Protein AF-A0A6V7KH14-F1 (afdb_monomer_lite)

Radius of gyration: 19.85 Å; chains: 1; bounding box: 34×28×73 Å

Organism: NCBI:txid1563983

Structure (mmCIF, N/CA/C/O backbone):
data_AF-A0A6V7KH14-F1
#
_entry.id   AF-A0A6V7KH14-F1
#
loop_
_atom_site.group_PDB
_atom_site.id
_atom_site.type_symbol
_atom_site.label_atom_id
_atom_site.label_alt_id
_atom_site.label_comp_id
_atom_site.label_asym_id
_atom_site.label_entity_id
_atom_site.label_seq_id
_atom_site.pdbx_PDB_ins_code
_atom_site.Cartn_x
_atom_site.Cartn_y
_atom_site.Cartn_z
_atom_site.occupancy
_atom_site.B_iso_or_equiv
_atom_site.auth_seq_id
_atom_site.auth_comp_id
_atom_site.auth_asym_id
_atom_site.auth_atom_id
_atom_site.pdbx_PDB_model_num
ATOM 1 N N . ALA A 1 1 ? -12.350 -2.284 -1.216 1.00 67.75 1 ALA A N 1
ATOM 2 C CA . ALA A 1 1 ? -11.517 -3.500 -1.332 1.00 67.75 1 ALA A CA 1
ATOM 3 C C . ALA A 1 1 ? -10.137 -3.323 -0.689 1.00 67.75 1 ALA A C 1
ATOM 5 O O . ALA A 1 1 ? -9.909 -3.883 0.372 1.00 67.75 1 ALA A O 1
ATOM 6 N N . LEU A 1 2 ? -9.244 -2.494 -1.246 1.00 74.12 2 LEU A N 1
ATOM 7 C CA . LEU A 1 2 ? -7.841 -2.404 -0.798 1.00 74.12 2 LEU A CA 1
ATOM 8 C C . 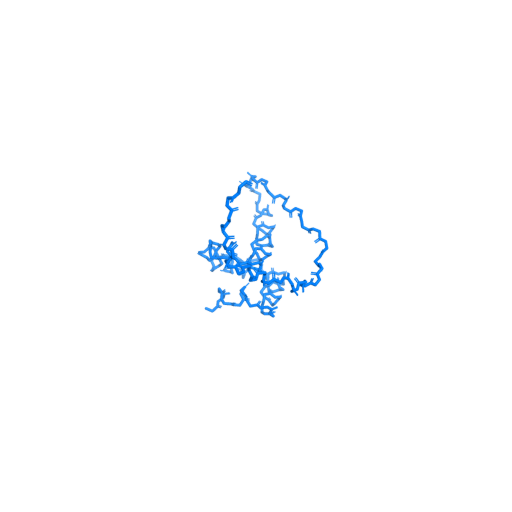LEU A 1 2 ? -7.684 -1.926 0.668 1.00 74.12 2 LEU A C 1
ATOM 10 O O . LEU A 1 2 ? -6.925 -2.513 1.428 1.00 74.12 2 LEU A O 1
ATOM 14 N N . ASN A 1 3 ? -8.510 -0.966 1.104 1.00 74.00 3 ASN A N 1
ATOM 15 C CA . ASN A 1 3 ? -8.613 -0.519 2.505 1.00 74.00 3 ASN A CA 1
ATOM 16 C C . ASN A 1 3 ? -8.949 -1.654 3.499 1.00 74.00 3 ASN A C 1
ATOM 18 O O . ASN A 1 3 ? -8.502 -1.628 4.639 1.00 74.00 3 ASN A O 1
ATOM 22 N N . VAL A 1 4 ? -9.727 -2.655 3.077 1.00 79.94 4 VAL A N 1
ATOM 23 C CA . VAL A 1 4 ? -10.098 -3.794 3.935 1.00 79.94 4 VAL A CA 1
ATOM 24 C C . VAL A 1 4 ? -8.904 -4.732 4.089 1.00 79.94 4 VAL A C 1
ATOM 26 O O . VAL A 1 4 ? -8.528 -5.056 5.208 1.00 79.94 4 VAL A O 1
ATOM 29 N N . MET A 1 5 ? -8.233 -5.067 2.982 1.00 83.06 5 MET A N 1
ATOM 30 C CA . MET A 1 5 ? -7.066 -5.962 2.988 1.00 83.06 5 MET A CA 1
ATOM 31 C C . MET A 1 5 ? -5.904 -5.422 3.831 1.00 83.06 5 MET A C 1
ATOM 33 O O . MET A 1 5 ? -5.158 -6.181 4.429 1.00 83.06 5 MET A O 1
ATOM 37 N N . MET A 1 6 ? -5.758 -4.101 3.909 1.00 80.19 6 MET A N 1
ATOM 38 C CA . MET A 1 6 ? -4.716 -3.456 4.711 1.00 80.19 6 MET A CA 1
ATOM 39 C C . MET A 1 6 ? -4.961 -3.493 6.221 1.00 80.19 6 MET A C 1
ATOM 41 O O . MET A 1 6 ? -4.031 -3.305 7.002 1.00 80.19 6 MET A O 1
ATOM 45 N N . LYS A 1 7 ? -6.220 -3.662 6.627 1.00 81.25 7 LYS A N 1
ATOM 46 C CA . LYS A 1 7 ? -6.636 -3.753 8.031 1.00 81.25 7 LYS A CA 1
ATOM 47 C C . LYS A 1 7 ? -6.779 -5.200 8.494 1.00 81.25 7 LYS A C 1
ATOM 49 O O . LYS A 1 7 ? -6.937 -5.436 9.686 1.00 81.25 7 LYS A O 1
ATOM 54 N N . ASP A 1 8 ? -6.751 -6.131 7.552 1.00 84.94 8 ASP A N 1
ATOM 55 C CA . ASP A 1 8 ? -6.927 -7.552 7.783 1.00 84.94 8 ASP A CA 1
ATOM 56 C C . ASP A 1 8 ? -5.649 -8.195 8.333 1.00 84.94 8 ASP A C 1
ATOM 58 O O . ASP A 1 8 ? -4.539 -7.880 7.900 1.00 84.94 8 ASP A O 1
ATOM 62 N N . GLN A 1 9 ? -5.812 -9.126 9.267 1.00 80.81 9 GLN A N 1
ATOM 63 C CA . GLN A 1 9 ? -4.719 -9.805 9.966 1.00 80.81 9 GLN A CA 1
ATOM 64 C C . GLN A 1 9 ? -3.876 -10.736 9.071 1.00 80.81 9 GLN A C 1
ATOM 66 O O . GLN A 1 9 ? -2.724 -11.001 9.402 1.00 80.81 9 GLN A O 1
ATOM 71 N N . TYR A 1 10 ? -4.393 -11.170 7.915 1.00 82.06 10 TYR A N 1
ATOM 72 C CA . TYR A 1 10 ? -3.688 -12.034 6.961 1.00 82.06 10 TYR A CA 1
ATOM 73 C C . TYR A 1 10 ? -3.368 -11.305 5.652 1.00 82.06 10 TYR A C 1
ATOM 75 O O . TYR A 1 10 ? -2.248 -11.374 5.142 1.00 82.06 10 TYR A O 1
ATOM 83 N N . ALA A 1 11 ? -4.322 -10.548 5.109 1.00 84.56 11 ALA A N 1
ATOM 84 C CA . ALA A 1 11 ? -4.147 -9.881 3.824 1.00 84.56 11 ALA A CA 1
ATOM 85 C C . ALA A 1 11 ? -3.154 -8.705 3.887 1.00 84.56 11 ALA A C 1
ATOM 87 O O . ALA A 1 11 ? -2.604 -8.325 2.850 1.00 84.56 11 ALA A O 1
ATOM 88 N N . ASN A 1 12 ? -2.840 -8.175 5.077 1.00 83.94 12 ASN A N 1
ATOM 89 C CA . ASN A 1 12 ? -1.817 -7.136 5.224 1.00 8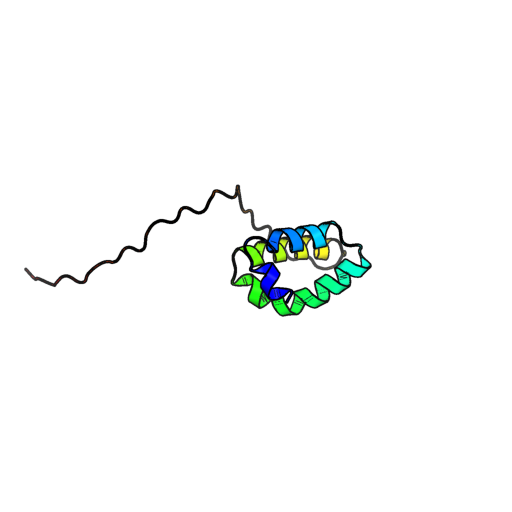3.94 12 ASN A CA 1
ATOM 90 C C . ASN A 1 12 ? -0.439 -7.607 4.722 1.00 83.94 12 ASN A C 1
ATOM 92 O O . ASN A 1 12 ? 0.287 -6.817 4.116 1.00 83.94 12 ASN A O 1
ATOM 96 N N . TYR A 1 13 ? -0.104 -8.890 4.890 1.00 87.56 13 TYR A N 1
ATOM 97 C CA . TYR A 1 13 ? 1.151 -9.461 4.398 1.00 87.56 13 TYR A CA 1
ATOM 98 C C . TYR A 1 13 ? 1.173 -9.541 2.871 1.00 87.56 13 TYR A C 1
ATOM 100 O O . TYR A 1 13 ? 2.192 -9.242 2.247 1.00 87.56 13 TYR A O 1
ATOM 108 N N . VAL A 1 14 ? 0.031 -9.863 2.256 1.00 87.56 14 VAL A N 1
ATOM 109 C CA . VAL A 1 14 ? -0.118 -9.888 0.794 1.00 87.56 14 VAL A CA 1
ATOM 110 C C . VAL A 1 14 ? 0.063 -8.485 0.226 1.00 87.56 14 VAL A C 1
ATOM 112 O O . VAL A 1 14 ? 0.832 -8.305 -0.712 1.00 87.56 14 VAL A O 1
ATOM 115 N N . VAL A 1 15 ? -0.562 -7.469 0.831 1.00 84.44 15 VAL A N 1
ATOM 116 C CA . VAL A 1 15 ? -0.416 -6.072 0.390 1.00 84.44 15 VAL A CA 1
ATOM 117 C C . VAL A 1 15 ? 1.039 -5.610 0.506 1.00 84.44 15 VAL A C 1
ATOM 119 O O . VAL A 1 15 ? 1.567 -5.001 -0.424 1.00 84.44 15 VAL A O 1
ATOM 122 N N . GLN A 1 16 ? 1.718 -5.941 1.606 1.00 83.69 16 GLN A N 1
ATOM 123 C CA . GLN A 1 16 ? 3.141 -5.640 1.770 1.00 83.69 16 GLN A CA 1
ATOM 124 C C . GLN A 1 16 ? 4.002 -6.327 0.709 1.00 83.69 16 GLN A C 1
ATOM 126 O O . GLN A 1 16 ? 4.871 -5.679 0.122 1.00 83.69 16 GLN A O 1
ATOM 131 N N . LYS A 1 17 ? 3.756 -7.616 0.435 1.00 87.38 17 LYS A N 1
ATOM 132 C CA . LYS A 1 17 ? 4.516 -8.356 -0.573 1.00 87.38 17 LYS A CA 1
ATOM 133 C C . LYS A 1 17 ? 4.247 -7.826 -1.975 1.00 87.38 17 LYS A C 1
ATOM 135 O O . LYS A 1 17 ? 5.198 -7.657 -2.726 1.00 87.38 17 LYS A O 1
ATOM 140 N N . MET A 1 18 ? 3.002 -7.470 -2.296 1.00 86.00 18 MET A N 1
ATOM 141 C CA . MET A 1 18 ? 2.647 -6.813 -3.557 1.00 86.00 18 MET A CA 1
ATOM 142 C C . MET A 1 18 ? 3.418 -5.508 -3.747 1.00 86.00 18 MET A C 1
ATOM 144 O O . MET A 1 18 ? 3.901 -5.249 -4.836 1.00 86.00 18 MET A O 1
ATOM 148 N N . LEU A 1 19 ? 3.590 -4.702 -2.700 1.00 83.75 19 LEU A N 1
ATOM 149 C CA . LEU A 1 19 ? 4.395 -3.477 -2.760 1.00 83.75 19 LEU A CA 1
ATOM 150 C C . LEU A 1 19 ? 5.888 -3.730 -3.021 1.00 83.75 19 LEU A C 1
ATOM 152 O O . LEU A 1 19 ? 6.542 -2.941 -3.710 1.00 83.75 19 LEU A O 1
ATOM 156 N N . ASP A 1 20 ? 6.401 -4.828 -2.472 1.00 84.75 20 ASP A N 1
ATOM 157 C CA . ASP A 1 20 ? 7.788 -5.273 -2.594 1.00 84.75 20 ASP A CA 1
ATOM 158 C C . ASP A 1 20 ? 8.097 -5.785 -4.012 1.00 84.75 20 ASP A C 1
ATOM 160 O O . ASP A 1 20 ? 9.080 -5.355 -4.612 1.00 84.75 20 ASP A O 1
ATOM 164 N N . VAL A 1 21 ? 7.212 -6.622 -4.571 1.00 87.25 21 VAL A N 1
ATOM 165 C CA . VAL A 1 21 ? 7.392 -7.256 -5.892 1.00 87.25 21 VAL A CA 1
ATOM 166 C C . VAL A 1 21 ? 6.811 -6.456 -7.059 1.00 87.25 21 VAL A C 1
ATOM 168 O O . VAL A 1 21 ? 7.118 -6.762 -8.206 1.00 87.25 21 VAL A O 1
ATOM 171 N N . ALA A 1 22 ? 5.968 -5.449 -6.804 1.00 85.69 22 ALA A N 1
ATOM 172 C CA . ALA A 1 22 ? 5.371 -4.646 -7.868 1.00 85.69 22 ALA A CA 1
ATOM 173 C C . ALA A 1 22 ? 6.422 -3.832 -8.627 1.00 85.69 22 ALA A C 1
ATOM 175 O O . ALA A 1 22 ? 7.262 -3.142 -8.037 1.00 85.69 22 ALA A O 1
ATOM 176 N N . GLU A 1 23 ? 6.277 -3.833 -9.949 1.00 88.69 23 GLU A N 1
ATOM 177 C CA . GLU A 1 23 ? 7.039 -2.981 -10.852 1.00 88.69 23 GLU A CA 1
ATOM 178 C C . GLU A 1 23 ? 6.779 -1.489 -10.594 1.00 88.69 23 GLU A C 1
ATOM 180 O O . GLU A 1 23 ? 5.701 -1.112 -10.120 1.00 88.69 23 GLU A O 1
ATOM 185 N N . PRO A 1 24 ? 7.722 -0.593 -10.938 1.00 83.31 24 PRO A N 1
ATOM 186 C CA . PRO A 1 24 ? 7.596 0.844 -10.679 1.00 83.31 24 PRO A CA 1
ATOM 187 C C . PRO A 1 24 ? 6.310 1.473 -11.248 1.00 83.31 24 PRO A C 1
ATOM 189 O O . PRO A 1 24 ? 5.709 2.324 -10.588 1.00 83.31 24 PRO A O 1
ATOM 192 N N . GLY A 1 25 ? 5.838 1.026 -12.418 1.00 86.25 25 GLY A N 1
ATOM 193 C CA . GLY A 1 25 ? 4.572 1.488 -13.001 1.00 86.25 25 GLY A CA 1
ATOM 194 C C . GLY A 1 25 ? 3.351 1.091 -12.164 1.00 86.25 25 GLY A C 1
ATOM 195 O O . GLY A 1 25 ? 2.526 1.935 -11.810 1.00 86.25 25 GLY A O 1
ATOM 196 N N . GLN A 1 26 ? 3.270 -0.181 -11.766 1.00 86.69 26 GLN A N 1
ATOM 197 C CA . GLN A 1 26 ? 2.187 -0.696 -10.923 1.00 86.69 26 GLN A CA 1
ATOM 198 C C . GLN A 1 26 ? 2.236 -0.116 -9.508 1.00 86.69 26 GLN A C 1
ATOM 200 O O . GLN A 1 26 ? 1.201 0.243 -8.945 1.00 86.69 26 GLN A O 1
ATOM 205 N N 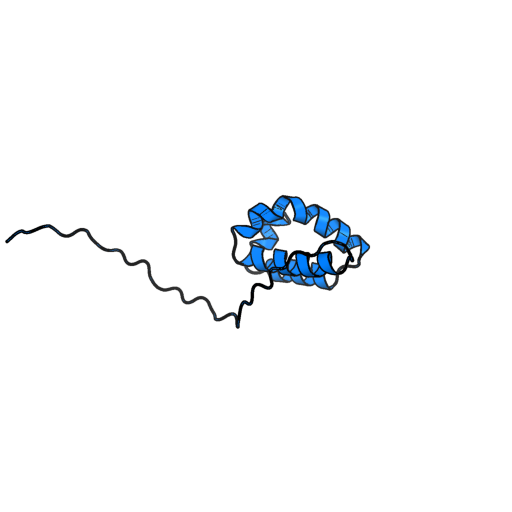. ARG A 1 27 ? 3.438 0.048 -8.948 1.00 83.94 27 ARG A N 1
ATOM 206 C CA . ARG A 1 27 ? 3.658 0.668 -7.640 1.00 83.94 27 ARG A CA 1
ATOM 207 C C . ARG A 1 27 ? 3.085 2.082 -7.600 1.00 83.94 27 ARG A C 1
ATOM 209 O O . ARG A 1 27 ? 2.431 2.432 -6.622 1.00 83.94 27 ARG A O 1
ATOM 216 N N . LYS A 1 28 ? 3.253 2.868 -8.669 1.00 83.75 28 LYS A N 1
ATOM 217 C CA . LYS A 1 28 ? 2.686 4.221 -8.780 1.00 83.75 28 LYS A CA 1
ATOM 218 C C . LYS A 1 28 ? 1.153 4.208 -8.747 1.00 83.75 28 LYS A C 1
ATOM 220 O O . LYS A 1 28 ? 0.548 5.015 -8.041 1.00 83.75 28 LYS A O 1
ATOM 225 N N . VAL A 1 29 ? 0.523 3.259 -9.444 1.00 86.81 29 VAL A N 1
ATOM 226 C CA . VAL A 1 29 ? -0.940 3.065 -9.413 1.00 86.81 29 VAL A CA 1
ATOM 227 C C . VAL A 1 29 ? -1.409 2.653 -8.017 1.00 86.81 29 VAL A C 1
ATOM 229 O O . VAL A 1 29 ? -2.386 3.199 -7.502 1.00 86.81 29 VAL A O 1
ATOM 232 N N . LEU A 1 30 ? -0.694 1.724 -7.376 1.00 84.62 30 LEU A N 1
ATOM 233 C CA . LEU A 1 30 ? -1.003 1.276 -6.022 1.00 84.62 30 LEU A CA 1
ATOM 234 C C . LEU A 1 30 ? -0.905 2.441 -5.038 1.00 84.62 30 LEU A C 1
ATOM 236 O O . LEU A 1 30 ? -1.850 2.704 -4.307 1.00 84.62 30 LEU A O 1
ATOM 240 N N . MET A 1 31 ? 0.180 3.212 -5.087 1.00 82.50 31 MET A N 1
ATOM 241 C CA . MET A 1 31 ? 0.349 4.415 -4.275 1.00 82.50 31 MET A CA 1
ATOM 242 C C . MET A 1 31 ? -0.814 5.389 -4.440 1.00 82.50 31 MET A C 1
ATOM 244 O O . MET A 1 31 ? -1.338 5.869 -3.439 1.00 82.50 31 MET A O 1
ATOM 248 N N . HIS A 1 32 ? -1.258 5.645 -5.673 1.00 86.31 32 HIS A N 1
ATOM 249 C CA . HIS A 1 32 ? -2.388 6.536 -5.928 1.00 86.31 32 HIS A CA 1
ATOM 250 C C . HIS A 1 32 ? -3.686 6.023 -5.284 1.00 86.31 32 HIS A C 1
ATOM 252 O O . HIS A 1 32 ? -4.423 6.803 -4.687 1.00 86.31 32 HIS A O 1
ATOM 258 N N . LYS A 1 33 ? -3.930 4.706 -5.322 1.00 84.19 33 LYS A N 1
ATOM 259 C CA . LYS A 1 33 ? -5.084 4.084 -4.653 1.00 84.19 33 LYS A CA 1
ATOM 260 C C . LYS A 1 33 ? -4.973 4.089 -3.129 1.00 84.19 33 LYS A C 1
ATOM 262 O O . LYS A 1 33 ? -5.987 4.175 -2.449 1.00 84.19 33 LYS A O 1
ATOM 267 N N . ILE A 1 34 ? -3.765 3.989 -2.582 1.00 83.62 34 ILE A N 1
ATOM 268 C CA . ILE A 1 34 ? -3.523 3.936 -1.134 1.00 83.62 34 ILE A CA 1
ATOM 269 C C . ILE A 1 34 ? -3.562 5.335 -0.509 1.00 83.62 34 ILE A C 1
ATOM 271 O O . ILE A 1 34 ? -4.020 5.484 0.624 1.00 83.62 34 ILE A O 1
ATOM 275 N N . ARG A 1 35 ? -3.142 6.365 -1.255 1.00 83.56 35 ARG A N 1
ATOM 276 C CA . ARG A 1 35 ? -3.055 7.764 -0.813 1.00 83.56 35 ARG A CA 1
ATOM 277 C C . ARG A 1 35 ? -4.299 8.288 -0.070 1.00 83.56 35 ARG A C 1
ATOM 279 O O . ARG A 1 35 ? -4.134 8.772 1.050 1.00 83.56 35 ARG A O 1
ATOM 286 N N . PRO A 1 36 ? -5.533 8.154 -0.598 1.00 87.00 36 PRO A N 1
ATOM 287 C CA . PRO A 1 36 ? -6.739 8.610 0.103 1.00 87.00 36 PRO A CA 1
ATOM 288 C C . PRO A 1 36 ? -7.073 7.790 1.361 1.00 87.00 36 PRO A C 1
ATOM 290 O O . PRO A 1 36 ? -7.849 8.231 2.205 1.00 87.00 36 PRO A O 1
ATOM 293 N N . HIS A 1 37 ? -6.491 6.599 1.520 1.00 84.19 37 HIS A N 1
ATOM 294 C CA . HIS A 1 37 ? -6.750 5.705 2.648 1.00 84.19 37 HIS A CA 1
ATOM 295 C C . HIS A 1 37 ? -5.731 5.837 3.790 1.00 84.19 37 HIS A C 1
ATOM 297 O O . HIS A 1 37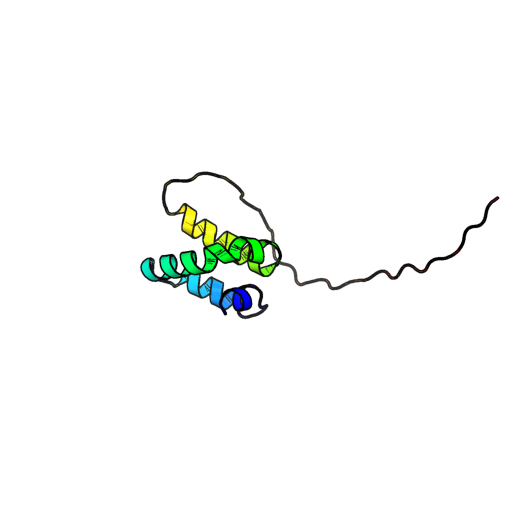 ? -5.999 5.331 4.880 1.00 84.19 37 HIS A O 1
ATOM 303 N N . LEU A 1 38 ? -4.620 6.568 3.612 1.00 82.50 38 LEU A N 1
ATOM 304 C CA . LEU A 1 38 ? -3.654 6.866 4.684 1.00 82.50 38 LEU A CA 1
ATOM 305 C C . LEU A 1 38 ? -4.283 7.339 6.010 1.00 82.50 38 LEU A C 1
ATOM 307 O O . LEU A 1 38 ? -3.949 6.759 7.046 1.00 82.50 38 LEU A O 1
ATOM 311 N N . PRO A 1 39 ? -5.196 8.333 6.042 1.00 84.94 39 PRO A N 1
ATOM 312 C CA . PRO A 1 39 ? -5.787 8.789 7.303 1.00 84.94 39 PRO A CA 1
ATOM 313 C C . PRO A 1 39 ? -6.606 7.695 7.998 1.00 84.94 39 PRO A C 1
ATOM 315 O O . PRO A 1 39 ? -6.648 7.637 9.225 1.00 84.94 39 PRO A O 1
ATOM 318 N N . SER A 1 40 ? -7.208 6.786 7.227 1.00 84.25 40 SER A N 1
ATOM 319 C CA . SER A 1 40 ? -7.880 5.612 7.783 1.00 84.25 40 SER A CA 1
ATOM 320 C C . SER A 1 40 ? -6.878 4.612 8.348 1.00 84.25 40 SER A C 1
ATOM 322 O O . SER A 1 40 ? -7.101 4.107 9.438 1.00 84.25 40 SER A O 1
ATOM 324 N N . LEU A 1 41 ? -5.771 4.348 7.647 1.00 82.31 41 LEU A N 1
ATOM 325 C CA . LEU A 1 41 ? -4.740 3.383 8.046 1.00 82.31 41 LEU A CA 1
ATOM 326 C C . LEU A 1 41 ? -4.011 3.777 9.335 1.00 82.31 41 LEU A C 1
ATOM 328 O O . LEU A 1 41 ? -3.666 2.899 10.118 1.00 82.31 41 LEU A O 1
ATOM 332 N N . ARG A 1 42 ? -3.844 5.079 9.606 1.00 83.62 42 ARG A N 1
ATOM 333 C CA . ARG A 1 42 ? -3.222 5.578 10.849 1.00 83.62 42 ARG A CA 1
ATOM 334 C C . ARG A 1 42 ? -3.949 5.133 12.123 1.00 83.62 42 ARG A C 1
ATOM 336 O O . ARG A 1 42 ? -3.313 5.041 13.170 1.00 83.62 42 ARG A O 1
ATOM 343 N N . LYS A 1 43 ? -5.253 4.848 12.031 1.00 84.81 43 LYS A N 1
ATOM 344 C CA . LYS A 1 43 ? -6.085 4.382 13.153 1.00 84.81 43 LYS A CA 1
ATOM 345 C C . LYS A 1 43 ? -5.954 2.879 13.438 1.00 84.81 43 LYS A C 1
ATOM 347 O O . LYS A 1 43 ? -6.467 2.429 14.452 1.00 84.81 43 LYS A O 1
ATOM 352 N N . TYR A 1 44 ? -5.293 2.109 12.570 1.00 81.75 44 TYR A N 1
ATOM 353 C CA . TYR A 1 44 ? -5.179 0.653 12.695 1.00 81.75 44 TYR A CA 1
ATOM 354 C C . TYR A 1 44 ? -3.720 0.241 12.849 1.00 81.75 44 TYR A C 1
ATOM 356 O O . TYR A 1 44 ? -2.855 0.715 12.112 1.00 81.75 44 TYR A O 1
ATOM 364 N N . THR A 1 45 ? -3.459 -0.698 13.757 1.00 82.00 45 THR A N 1
ATOM 365 C CA . THR A 1 45 ? -2.115 -1.222 14.037 1.00 82.00 45 THR A CA 1
ATOM 366 C C . THR A 1 45 ? -1.438 -1.742 12.765 1.00 82.00 45 THR A C 1
ATOM 368 O O . THR A 1 45 ? -0.356 -1.283 12.412 1.00 82.00 45 THR A O 1
ATOM 371 N N . TYR A 1 46 ? -2.125 -2.595 11.996 1.00 81.69 46 TYR A N 1
ATOM 372 C CA . TYR A 1 46 ? -1.607 -3.150 10.736 1.00 81.69 46 TYR A CA 1
ATOM 373 C C . TYR A 1 46 ? -1.454 -2.100 9.627 1.00 81.69 46 TYR A C 1
ATOM 375 O O . TYR A 1 46 ? -0.517 -2.150 8.828 1.00 81.69 46 TYR A O 1
ATOM 383 N N . GLY A 1 47 ? -2.337 -1.098 9.614 1.00 82.62 47 GLY A N 1
ATOM 384 C CA . GLY A 1 47 ? -2.303 -0.024 8.628 1.00 82.62 47 GLY A CA 1
ATOM 385 C C . GLY A 1 47 ? -1.041 0.833 8.731 1.00 82.62 47 GLY A C 1
ATOM 386 O O . GLY A 1 47 ? -0.494 1.233 7.702 1.00 82.62 47 GLY A O 1
ATOM 387 N N . LYS A 1 48 ? -0.528 1.055 9.951 1.00 83.44 48 LYS A N 1
ATOM 388 C CA . LYS A 1 48 ? 0.725 1.793 10.179 1.00 83.44 48 LYS A CA 1
ATOM 389 C C . LYS A 1 48 ? 1.923 1.139 9.487 1.00 83.44 48 LYS A C 1
ATOM 391 O O . LYS A 1 48 ? 2.697 1.845 8.847 1.00 83.44 48 LYS A O 1
ATOM 396 N N . HIS A 1 49 ? 2.046 -0.188 9.530 1.00 84.25 49 HIS A N 1
ATOM 397 C CA . HIS A 1 49 ? 3.150 -0.892 8.863 1.00 84.25 49 HIS A CA 1
ATOM 398 C C . HIS A 1 49 ? 3.133 -0.694 7.345 1.00 84.25 49 HIS A C 1
ATOM 400 O O . HIS A 1 49 ? 4.179 -0.495 6.722 1.00 84.25 49 HIS A O 1
ATOM 406 N N . ILE A 1 50 ? 1.940 -0.684 6.748 1.00 84.44 50 ILE A N 1
ATOM 407 C CA . ILE A 1 50 ? 1.793 -0.452 5.312 1.00 84.44 50 ILE A CA 1
ATOM 408 C C . ILE A 1 50 ? 2.168 0.986 4.946 1.00 84.44 50 ILE A C 1
ATOM 410 O O . ILE A 1 50 ? 2.844 1.180 3.938 1.00 84.44 50 ILE A O 1
ATOM 414 N N . ILE A 1 51 ? 1.802 1.976 5.772 1.00 84.69 51 ILE A N 1
ATOM 415 C CA . ILE A 1 51 ? 2.208 3.378 5.574 1.00 84.69 51 ILE A CA 1
ATOM 416 C C . ILE A 1 51 ? 3.735 3.497 5.555 1.00 84.69 51 ILE A C 1
ATOM 418 O O . ILE A 1 51 ? 4.274 4.019 4.587 1.00 84.69 51 ILE A O 1
ATOM 422 N N . VAL A 1 52 ? 4.432 2.949 6.555 1.00 83.31 52 VAL A N 1
ATOM 423 C CA . VAL A 1 52 ? 5.904 3.028 6.646 1.00 83.31 52 VAL A CA 1
ATOM 424 C C . VAL A 1 52 ? 6.571 2.409 5.417 1.00 83.31 52 VAL A C 1
ATOM 426 O O . VAL A 1 52 ? 7.504 2.975 4.842 1.00 83.31 52 VAL A O 1
ATOM 429 N N . LYS A 1 53 ? 6.073 1.250 4.967 1.00 81.62 53 LYS A N 1
ATOM 430 C CA . LYS A 1 53 ? 6.574 0.600 3.752 1.00 81.62 53 LYS A CA 1
ATOM 431 C C . LYS A 1 53 ? 6.350 1.496 2.527 1.00 81.62 53 LYS A C 1
ATOM 433 O O . LYS A 1 53 ? 7.261 1.654 1.718 1.00 81.62 53 LYS A O 1
ATOM 438 N N . LEU A 1 54 ? 5.171 2.112 2.415 1.00 81.50 54 LEU A N 1
ATOM 439 C CA . LEU A 1 54 ? 4.823 3.045 1.341 1.00 81.50 54 LEU A CA 1
AT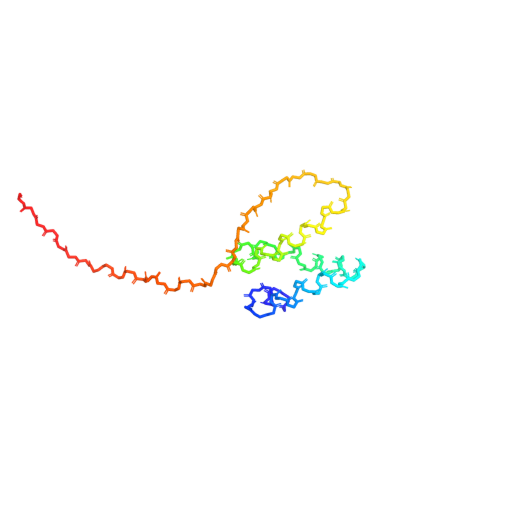OM 440 C C . LEU A 1 54 ? 5.736 4.281 1.332 1.00 81.50 54 LEU A C 1
ATOM 442 O O . LEU A 1 54 ? 6.231 4.665 0.274 1.00 81.50 54 LEU A O 1
ATOM 446 N N . GLU A 1 55 ? 5.979 4.875 2.502 1.00 80.44 55 GLU A N 1
ATOM 447 C CA . GLU A 1 55 ? 6.834 6.052 2.683 1.00 80.44 55 GLU A CA 1
ATOM 448 C C . GLU A 1 55 ? 8.283 5.753 2.303 1.00 80.44 55 GLU A C 1
ATOM 450 O O . GLU A 1 55 ? 8.897 6.530 1.574 1.00 80.44 55 GLU A O 1
ATOM 455 N N . LYS A 1 56 ? 8.805 4.575 2.668 1.00 80.06 56 LYS A N 1
ATOM 456 C CA . LYS A 1 56 ? 10.144 4.130 2.253 1.00 80.06 56 LYS A CA 1
ATOM 457 C C . LYS A 1 56 ? 10.297 4.078 0.727 1.00 80.06 56 LYS A C 1
ATOM 459 O O . LYS A 1 56 ? 11.363 4.398 0.203 1.00 80.06 56 LYS A O 1
ATOM 464 N N . PHE A 1 57 ? 9.241 3.704 0.004 1.00 74.94 57 PHE A N 1
ATOM 465 C CA . PHE A 1 57 ? 9.243 3.744 -1.460 1.00 74.94 57 PHE A CA 1
ATOM 466 C C . PHE A 1 57 ? 9.067 5.161 -2.024 1.00 74.94 57 PHE A C 1
ATOM 468 O O . PHE A 1 57 ? 9.613 5.447 -3.086 1.00 74.94 57 PHE A O 1
ATOM 475 N N . PHE A 1 58 ? 8.345 6.044 -1.327 1.00 69.75 58 PHE A N 1
ATOM 476 C CA . PHE A 1 58 ? 8.174 7.454 -1.703 1.00 69.75 58 PHE A CA 1
ATOM 477 C C . PHE A 1 58 ? 9.488 8.241 -1.587 1.00 69.75 58 PHE A C 1
ATOM 479 O O . PHE A 1 58 ? 9.829 8.987 -2.497 1.00 69.75 58 PHE A O 1
ATOM 486 N N . VAL A 1 59 ? 10.254 8.026 -0.509 1.00 61.66 59 VAL A N 1
ATOM 487 C CA . VAL A 1 59 ? 11.536 8.711 -0.230 1.00 61.66 59 VAL A CA 1
ATOM 488 C C . VAL A 1 59 ? 12.621 8.376 -1.258 1.00 61.66 59 VAL A C 1
ATOM 490 O O . VAL A 1 59 ? 13.535 9.163 -1.481 1.00 61.66 59 VAL A O 1
ATOM 493 N N . LYS A 1 60 ? 12.511 7.236 -1.950 1.00 56.75 60 LYS A N 1
ATOM 494 C CA . LYS A 1 60 ? 13.425 6.887 -3.046 1.00 56.75 60 LYS A CA 1
ATOM 495 C C . LYS A 1 60 ? 13.247 7.783 -4.289 1.00 56.75 60 LYS A C 1
ATOM 497 O O . LYS A 1 60 ? 14.066 7.714 -5.201 1.00 56.75 60 LYS A O 1
ATOM 502 N N . ILE A 1 61 ? 12.219 8.637 -4.320 1.00 55.84 61 ILE A N 1
ATOM 503 C CA . ILE A 1 61 ? 12.086 9.749 -5.267 1.00 55.84 61 ILE A CA 1
ATOM 504 C C . ILE A 1 61 ? 12.772 10.970 -4.616 1.00 55.84 61 ILE A C 1
ATOM 506 O O . ILE A 1 61 ? 12.272 11.459 -3.602 1.00 55.84 61 ILE A O 1
ATOM 510 N N . PRO A 1 62 ? 13.920 11.454 -5.128 1.00 44.72 62 PRO A N 1
ATOM 511 C CA . PRO A 1 62 ? 14.682 12.513 -4.470 1.00 44.72 62 PRO A CA 1
ATOM 512 C C . PRO A 1 62 ? 13.884 13.821 -4.522 1.00 44.72 62 PRO A C 1
ATOM 514 O O . PRO A 1 62 ? 13.691 14.378 -5.600 1.00 44.72 62 PRO A O 1
ATOM 517 N N . GLY A 1 63 ? 13.386 14.304 -3.377 1.00 50.97 63 GLY A N 1
ATOM 518 C CA . GLY A 1 63 ? 12.716 15.608 -3.355 1.00 50.97 63 GLY A CA 1
ATOM 519 C C . GLY A 1 63 ? 11.918 16.033 -2.125 1.00 50.97 63 GLY A C 1
ATOM 520 O O . GLY A 1 63 ? 11.436 17.157 -2.146 1.00 50.97 63 GLY A O 1
ATOM 521 N N . ASN A 1 64 ? 11.742 15.234 -1.062 1.00 44.06 64 ASN A N 1
ATOM 522 C CA . ASN A 1 64 ? 11.060 15.769 0.126 1.00 44.06 64 ASN A CA 1
ATOM 523 C C . ASN A 1 64 ? 11.510 15.122 1.442 1.00 44.06 64 ASN A C 1
ATOM 525 O O . ASN A 1 64 ? 11.055 14.048 1.833 1.00 44.06 64 ASN A O 1
ATOM 529 N N . THR A 1 65 ? 12.418 15.813 2.123 1.00 58.56 65 THR A N 1
ATOM 530 C CA . THR A 1 65 ? 12.896 15.527 3.474 1.00 58.56 65 THR A CA 1
ATOM 531 C C . THR A 1 65 ? 11.818 15.902 4.486 1.00 58.56 65 THR A C 1
ATOM 533 O O . THR A 1 65 ? 11.465 17.071 4.605 1.00 58.56 65 THR A O 1
ATOM 536 N N . SER A 1 66 ? 11.312 14.932 5.245 1.00 45.12 66 SER A N 1
ATOM 537 C CA . SER A 1 66 ? 10.812 15.143 6.610 1.00 45.12 66 SER A CA 1
ATOM 538 C C . SER A 1 66 ? 10.805 13.806 7.341 1.00 45.12 66 SER A C 1
ATOM 540 O O . SER A 1 66 ? 10.080 12.875 7.005 1.00 45.12 66 SER A O 1
ATOM 542 N N . SER A 1 67 ? 11.705 13.727 8.306 1.00 63.69 67 SER A N 1
ATOM 543 C CA . SER A 1 67 ? 12.027 12.607 9.171 1.00 63.69 67 SER A CA 1
ATOM 544 C C . SER A 1 67 ? 10.826 12.124 9.987 1.00 63.69 67 SER A C 1
ATOM 546 O O . SER A 1 67 ? 10.168 12.919 10.651 1.00 63.69 67 SER A O 1
ATOM 548 N N . SER A 1 68 ? 10.610 10.810 10.043 1.00 51.47 68 SER A N 1
ATOM 549 C CA . SER A 1 68 ? 10.134 10.153 11.266 1.00 51.47 68 SER A CA 1
ATOM 550 C C . SER A 1 68 ? 10.486 8.667 11.203 1.00 51.47 68 SER A C 1
ATOM 552 O O . SER A 1 68 ? 9.701 7.817 10.788 1.00 51.47 68 SER A O 1
ATOM 554 N N . GLY A 1 69 ? 11.738 8.364 11.551 1.00 48.59 69 GLY A N 1
ATOM 555 C CA . GLY A 1 69 ? 12.165 7.008 11.867 1.00 48.59 69 GLY A CA 1
ATOM 556 C C . GLY A 1 69 ? 11.511 6.588 13.177 1.00 48.59 69 GLY A C 1
ATOM 557 O O . GLY A 1 69 ? 12.070 6.806 14.243 1.00 48.59 69 GLY A O 1
ATOM 558 N N . GLY A 1 70 ? 10.303 6.034 13.089 1.00 48.16 70 GLY A N 1
ATOM 559 C CA . GLY A 1 70 ? 9.679 5.313 14.190 1.00 48.16 70 GLY A CA 1
ATOM 560 C C . GLY A 1 70 ? 10.346 3.953 14.329 1.00 48.16 70 GLY A C 1
ATOM 561 O O . GLY A 1 70 ? 9.949 2.995 13.667 1.00 48.16 70 GLY A O 1
ATOM 562 N N . GLU A 1 71 ? 11.386 3.906 15.154 1.00 49.00 71 GLU A N 1
ATOM 563 C CA . GLU A 1 71 ? 11.915 2.690 15.760 1.00 49.00 71 GLU A CA 1
ATOM 564 C C . GLU A 1 71 ? 10.755 1.910 16.397 1.00 49.00 71 GLU A C 1
ATOM 566 O O . GLU A 1 71 ? 10.114 2.370 17.337 1.00 49.00 71 GLU A O 1
ATOM 571 N N . HIS A 1 72 ? 10.450 0.732 15.861 1.00 49.12 72 HIS A N 1
ATOM 572 C CA . HIS A 1 72 ? 9.624 -0.245 16.554 1.00 49.12 72 HIS A CA 1
ATOM 573 C C . HIS A 1 72 ? 10.399 -1.557 16.566 1.00 49.12 72 HIS A C 1
ATOM 575 O O . HIS A 1 72 ? 10.651 -2.150 15.516 1.00 49.12 72 HIS A O 1
ATOM 581 N N . GLY A 1 73 ? 10.829 -1.928 17.774 1.00 49.50 73 GLY A N 1
ATOM 582 C CA . GLY A 1 73 ? 11.571 -3.143 18.090 1.00 49.50 73 GLY A CA 1
ATOM 583 C C . GLY A 1 73 ? 10.795 -4.442 17.818 1.00 49.50 73 GLY A C 1
ATOM 584 O O . GLY A 1 73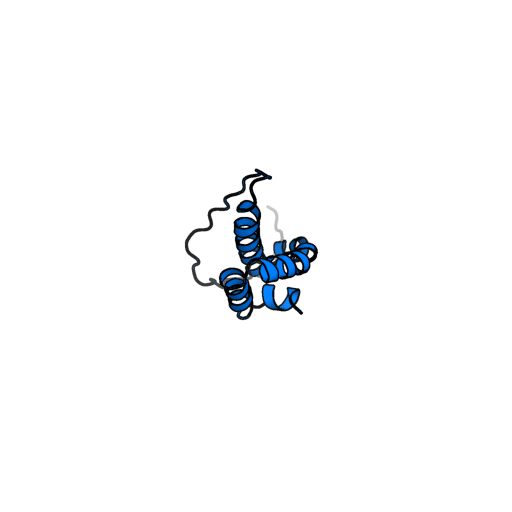 ? 9.761 -4.430 17.143 1.00 49.50 73 GLY A O 1
ATOM 585 N N . PRO A 1 74 ? 11.305 -5.591 18.302 1.00 54.56 74 PRO A N 1
ATOM 586 C CA . PRO A 1 74 ? 10.807 -6.902 17.912 1.00 54.56 74 PRO A CA 1
ATOM 587 C C . PRO A 1 74 ? 9.340 -7.095 18.307 1.00 54.56 74 PRO A C 1
ATOM 589 O O . PRO A 1 74 ? 8.916 -6.832 19.430 1.00 54.56 74 PRO A O 1
ATOM 592 N N . ILE A 1 75 ? 8.576 -7.564 17.326 1.00 55.53 75 ILE A N 1
ATOM 593 C CA . ILE A 1 75 ? 7.135 -7.781 17.366 1.00 55.53 75 ILE A CA 1
ATOM 594 C C . ILE A 1 75 ? 6.882 -9.028 18.225 1.00 55.53 75 ILE A C 1
ATOM 596 O O . ILE A 1 75 ? 6.934 -10.152 17.731 1.00 55.53 75 ILE A O 1
ATOM 600 N N . GLY A 1 76 ? 6.685 -8.840 19.530 1.00 51.75 76 GLY A N 1
ATOM 601 C CA . GLY A 1 76 ? 6.206 -9.901 20.418 1.00 51.75 76 GLY A CA 1
ATOM 602 C C . GLY A 1 76 ? 4.746 -10.271 20.112 1.00 51.75 76 GLY A C 1
ATOM 603 O O . GLY A 1 76 ? 4.007 -9.442 19.569 1.00 51.75 76 GLY A O 1
ATOM 604 N N . PRO A 1 77 ? 4.305 -11.502 20.429 1.00 54.25 77 PRO A N 1
ATOM 605 C CA . PRO A 1 77 ? 2.912 -11.901 20.259 1.00 54.25 77 PRO A CA 1
ATOM 606 C C . PRO A 1 77 ? 1.988 -11.059 21.161 1.00 54.25 77 PRO A C 1
ATOM 608 O O . PRO A 1 77 ? 2.431 -10.557 22.197 1.00 54.25 77 PRO A O 1
ATOM 611 N N . PRO A 1 78 ? 0.704 -10.893 20.796 1.00 53.72 78 PRO A N 1
ATOM 612 C CA . PRO A 1 78 ? -0.234 -10.080 21.560 1.00 53.72 78 PRO A CA 1
ATOM 613 C C . PRO A 1 78 ? -0.514 -10.721 22.926 1.00 53.72 78 PRO A C 1
ATOM 615 O O . PRO A 1 78 ? -1.221 -11.726 23.014 1.00 53.72 78 PRO A O 1
ATOM 618 N N . THR A 1 79 ? -0.005 -10.133 24.010 1.00 50.22 79 THR A N 1
ATOM 619 C CA . THR A 1 79 ? -0.492 -10.438 25.359 1.00 50.22 79 THR A CA 1
ATOM 620 C C . THR A 1 79 ? -1.877 -9.821 25.526 1.00 50.22 79 THR A C 1
ATOM 622 O O . THR A 1 79 ? -2.051 -8.633 25.781 1.00 50.22 79 THR A O 1
ATOM 625 N N . SER A 1 80 ? -2.892 -10.658 25.337 1.00 67.25 80 SER A N 1
ATOM 626 C CA . SER A 1 80 ? -4.262 -10.382 25.756 1.00 67.25 80 SER A CA 1
ATOM 627 C C . SER A 1 80 ? -4.357 -10.558 27.270 1.00 67.25 80 SER A C 1
ATOM 629 O O . SER A 1 80 ? -4.463 -11.693 27.703 1.00 67.25 80 SER A O 1
ATOM 631 N N . VAL A 1 81 ? -4.317 -9.485 28.066 1.00 52.28 81 VAL A N 1
ATOM 632 C CA . VAL A 1 81 ? -4.782 -9.420 29.474 1.00 52.28 81 VAL A CA 1
ATOM 633 C C . VAL A 1 81 ? -4.913 -7.932 29.849 1.00 52.28 81 VAL A C 1
ATOM 635 O O . VAL A 1 81 ? -4.064 -7.144 29.463 1.00 52.28 81 VAL A O 1
ATOM 638 N N . ALA A 1 82 ? -5.890 -7.401 30.574 1.00 49.16 82 ALA A N 1
ATOM 639 C CA . ALA A 1 82 ? -7.169 -7.864 31.075 1.00 49.16 82 ALA A CA 1
ATOM 640 C C . ALA A 1 82 ? -8.020 -6.591 31.263 1.00 49.16 82 ALA A C 1
ATOM 642 O O . ALA A 1 82 ? -7.519 -5.552 31.695 1.00 49.16 82 ALA A O 1
ATOM 643 N N . ASN A 1 83 ? -9.300 -6.665 30.912 1.00 45.25 83 ASN A N 1
ATOM 644 C CA . ASN A 1 83 ? -10.276 -5.635 31.230 1.00 45.25 83 ASN A CA 1
ATOM 645 C C . ASN A 1 83 ? -10.533 -5.706 32.743 1.00 45.25 83 ASN A C 1
ATOM 647 O O . ASN A 1 83 ? -11.257 -6.589 33.202 1.00 45.25 83 ASN A O 1
ATOM 651 N N . SER A 1 84 ? -9.895 -4.833 33.521 1.00 51.44 84 SER A N 1
ATOM 652 C CA . SER A 1 84 ? -10.174 -4.704 34.951 1.00 51.44 84 SER A CA 1
ATOM 653 C C . SER A 1 84 ? -11.519 -4.004 35.125 1.00 51.44 84 SER A C 1
ATOM 655 O O . SER A 1 84 ? -11.600 -2.780 35.181 1.00 51.44 84 SER A O 1
ATOM 657 N N . VAL A 1 85 ? -12.590 -4.797 35.194 1.00 50.84 85 VAL A N 1
ATOM 658 C CA . VAL A 1 85 ? -13.866 -4.377 35.779 1.00 50.84 85 VAL A CA 1
ATOM 659 C C . VAL A 1 85 ? -13.580 -3.985 37.229 1.00 50.84 85 VAL A C 1
ATOM 661 O O . VAL A 1 85 ? -13.372 -4.853 38.072 1.00 50.84 85 VAL A O 1
ATOM 664 N N . GLN A 1 86 ? -13.532 -2.684 37.520 1.00 46.88 86 GLN A N 1
ATOM 665 C CA . GLN A 1 86 ? -13.510 -2.184 38.890 1.00 46.88 86 GLN A CA 1
ATOM 666 C C . GLN A 1 86 ? -14.924 -1.725 39.257 1.00 46.88 86 GLN A C 1
ATOM 668 O O . GLN A 1 86 ? -15.438 -0.723 38.768 1.00 46.88 86 GLN A O 1
ATOM 673 N N . THR A 1 87 ? -15.570 -2.549 40.076 1.00 52.84 87 THR A N 1
ATOM 674 C CA . THR A 1 87 ? -16.848 -2.331 40.762 1.00 52.84 87 THR A CA 1
ATOM 675 C C . THR A 1 87 ? -16.861 -1.036 41.591 1.00 52.84 87 THR A C 1
ATOM 677 O O . THR A 1 87 ? -15.845 -0.718 42.211 1.00 52.84 87 THR A O 1
ATOM 680 N N . PRO A 1 88 ? -17.998 -0.317 41.693 1.00 51.91 88 PRO A N 1
ATOM 681 C CA . PRO A 1 88 ? -18.134 0.835 42.580 1.00 51.91 88 PRO A CA 1
ATOM 682 C C . PRO A 1 88 ? -18.481 0.374 44.004 1.00 51.91 88 PRO A C 1
ATOM 684 O O . PRO A 1 88 ? -19.539 -0.209 44.225 1.00 51.91 88 PRO A O 1
ATOM 687 N N . ALA A 1 89 ? -17.615 0.650 44.982 1.00 43.91 89 ALA A N 1
ATOM 688 C CA . ALA A 1 89 ? -17.904 0.408 46.396 1.00 43.91 89 ALA A CA 1
ATOM 689 C C . ALA A 1 89 ? -17.520 1.624 47.257 1.00 43.91 89 ALA A C 1
ATOM 691 O O . ALA A 1 89 ? -16.359 1.850 47.576 1.00 43.91 89 ALA A O 1
ATOM 692 N N . GLN A 1 90 ? -18.553 2.420 47.541 1.00 52.38 90 GLN A N 1
ATOM 693 C CA . GLN A 1 90 ? -18.889 3.077 48.810 1.00 52.38 90 GLN A CA 1
ATOM 694 C C . GLN A 1 90 ? -17.780 3.729 49.663 1.00 52.38 90 GLN A C 1
ATOM 696 O O . GLN A 1 90 ? -17.041 3.098 50.407 1.00 52.38 90 GLN A O 1
ATOM 701 N N . GLN A 1 91 ? -17.823 5.060 49.611 1.00 48.38 91 GLN A N 1
ATOM 702 C CA . GLN A 1 91 ? -17.757 6.031 50.708 1.00 48.38 91 GLN A CA 1
ATOM 703 C C . GLN A 1 91 ? -17.905 5.467 52.139 1.00 48.38 91 GLN A C 1
ATOM 705 O O . GLN A 1 91 ? -18.919 4.854 52.470 1.00 48.38 91 GLN A O 1
ATOM 710 N N . SER A 1 92 ? -16.964 5.811 53.023 1.00 50.78 92 SER A N 1
ATOM 711 C CA . SER A 1 92 ? -17.262 6.147 54.423 1.00 50.78 92 SER A CA 1
ATOM 712 C C . SER A 1 92 ? -16.152 6.988 55.048 1.00 50.78 92 SER A C 1
ATOM 714 O O . SER A 1 92 ? -14.972 6.660 54.985 1.00 50.78 92 SER A O 1
ATOM 716 N N . THR A 1 93 ? -16.607 8.095 55.620 1.00 48.69 93 THR A N 1
ATOM 717 C CA . THR A 1 93 ? -15.925 9.052 56.485 1.00 48.69 93 THR A CA 1
ATOM 718 C C . THR A 1 93 ? -15.683 8.444 57.867 1.00 48.69 93 THR A C 1
ATOM 720 O O . THR A 1 93 ? -16.627 7.934 58.468 1.00 48.69 93 THR A O 1
ATOM 723 N N . GLN A 1 94 ? -14.462 8.561 58.389 1.00 45.50 94 GLN A N 1
ATOM 724 C CA . GLN A 1 94 ? -14.145 9.224 59.665 1.00 45.50 94 GLN A CA 1
ATOM 725 C C . GLN A 1 94 ? -12.635 9.395 59.800 1.00 45.50 94 GLN A C 1
ATOM 727 O O . GLN A 1 94 ? -11.906 8.450 59.427 1.00 45.50 94 GLN A O 1
#

Secondary structure (DSSP, 8-state):
-HHHHTTSTTHHHHHHHHHHHS-HHHHHHHHHHHGGGHHHHTTSHHHHHHHHHHHHHHHTSSS-------------------------------

InterPro domains:
  IPR001313 Pumilio RNA-binding repeat [PF00806] (5-34)
  IPR001313 Pumilio RNA-binding repeat [PS50302] (1-32)
  IPR011989 Armadillo-like helical [G3DSA:1.25.10.10] (1-62)
  IPR016024 Armadillo-type fold [SSF48371] (2-54)
  IPR033133 Pumilio homology domain [PS50303] (1-58)

Sequence (94 aa):
ALNVMMKDQYANYVVQKMLDVAEPGQRKVLMHKIRPHLPSLRKYTYGKHIIVKLEKFFVKIPGNTSSSGGEHGPIGPPTSVANSVQTPAQQSTQ

Foldseek 3Di:
DVLVLQQDPPSLVVLLVCCVPPDPVVNVVVCVVCVVCLVVLVVHPSSVVSVVSNVVVVVVPPDDDDDDPPDDDDDDDDPDDDPPPDDDDDDDDD

pLDDT: mean 70.89, std 15.91, range [43.91, 88.69]